Protein AF-A0A6Y1RS03-F1 (afdb_monomer)

Secondary structure (DSSP, 8-state):
--HHHHHHHHHHHHHHHHHHHHHHHHHHHHHHHHHHHHHHHTT--S----------SS---HHHHTTS-HHHHHHS-HHHHHHHHHHHHHHHHHHHHHHHHTT-

Radius of gyration: 21.4 Å; Cα contacts (8 Å, |Δi|>4): 17; chains: 1; bounding box: 45×30×58 Å

Sequence (104 aa):
MSSKDQQSQCKKIKLYNSEIMDLQFKIEKISQILKDFDEHSLQVDDKKKITIKTTPKVNKNIANVLNISYEECVNLPTKIILKKLSEEQKKSKNVAMEKLKFIT

Foldseek 3Di:
DDPVVVVVVVVVVVVVVVVVVVVVVVVVVVVVVVVVVVVVVVPDDDDDDDPDDDDDDPDCDLCVLLVHDPVVVVPDDPVVSVVSNVVSVVVVVVVVVVVVVVVD

Mean predicted aligned error: 17.62 Å

Organism: Salmonella diarizonae (NCBI:txid59204)

pLDDT: mean 77.91, std 17.06, range [41.25, 96.25]

Solvent-accessible surface area (backbone atoms only — not comparable to full-atom values): 6382 Å² total; per-residue (Å²): 134,56,74,70,56,55,54,53,51,51,53,50,52,54,50,52,53,52,52,51,51,54,51,51,52,52,52,52,54,52,51,48,55,52,51,54,50,54,62,58,59,77,69,65,72,90,85,74,94,76,85,80,89,73,83,82,76,91,61,91,43,68,24,66,77,68,73,48,52,64,70,58,51,74,70,49,56,68,74,58,53,54,52,54,52,53,53,52,50,52,51,52,51,50,55,52,51,55,57,46,64,77,77,107

Structure (mmCIF, N/CA/C/O backbone):
data_AF-A0A6Y1RS03-F1
#
_entry.id   AF-A0A6Y1RS03-F1
#
loop_
_atom_site.group_PDB
_atom_site.id
_atom_site.type_symbol
_atom_site.label_atom_id
_atom_site.label_alt_id
_atom_site.label_comp_id
_atom_site.label_asym_id
_atom_site.label_entity_id
_atom_site.label_seq_id
_atom_site.pdbx_PDB_ins_code
_atom_site.Cartn_x
_atom_site.Cartn_y
_atom_site.Cartn_z
_atom_site.occupancy
_atom_site.B_iso_or_equiv
_atom_site.auth_seq_id
_atom_site.auth_comp_id
_atom_site.auth_asym_id
_atom_site.auth_atom_id
_atom_site.pdbx_PDB_model_num
ATOM 1 N N . MET A 1 1 ? -23.181 -5.199 31.596 1.00 56.62 1 MET A N 1
ATOM 2 C CA . MET A 1 1 ? -23.556 -5.140 30.163 1.00 56.62 1 MET A CA 1
ATOM 3 C C . MET A 1 1 ? -24.758 -6.036 29.947 1.00 56.62 1 MET A C 1
ATOM 5 O O . MET A 1 1 ? -24.784 -7.115 30.525 1.00 56.62 1 MET A O 1
ATOM 9 N N . SER A 1 2 ? -25.757 -5.584 29.189 1.00 65.44 2 SER A N 1
ATOM 10 C CA . SER A 1 2 ? -26.978 -6.360 28.949 1.00 65.44 2 SER A CA 1
ATOM 11 C C . SER A 1 2 ? -26.709 -7.514 27.977 1.00 65.44 2 SER A C 1
ATOM 13 O O . SER A 1 2 ? -25.867 -7.396 27.085 1.00 65.44 2 SER A O 1
ATOM 15 N N . SER A 1 3 ? -27.449 -8.621 28.094 1.00 66.25 3 SER A N 1
ATOM 16 C CA . SER A 1 3 ? -27.359 -9.752 27.153 1.00 66.25 3 SER A CA 1
ATOM 17 C C . SER A 1 3 ? -27.663 -9.336 25.70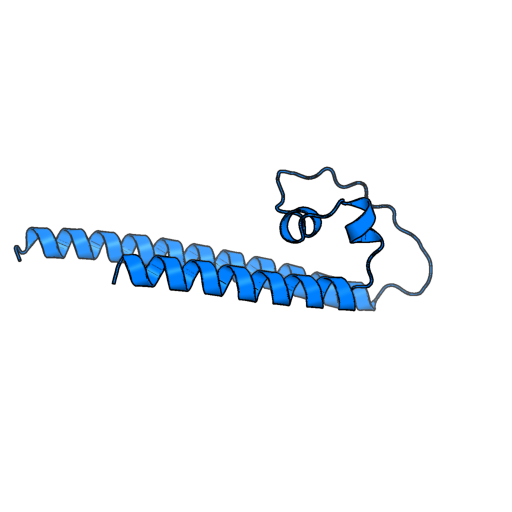4 1.00 66.25 3 SER A C 1
ATOM 19 O O . SER A 1 3 ? -27.100 -9.893 24.759 1.00 66.25 3 SER A O 1
ATOM 21 N N . LYS A 1 4 ? -28.485 -8.292 25.520 1.00 68.69 4 LYS A N 1
ATOM 22 C CA . LYS A 1 4 ? -28.773 -7.683 24.211 1.00 68.69 4 LYS A CA 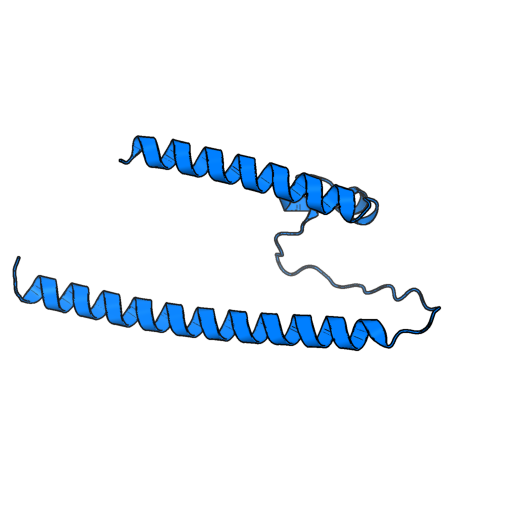1
ATOM 23 C C . LYS A 1 4 ? -27.537 -7.021 23.589 1.00 68.69 4 LYS A C 1
ATOM 25 O O . LYS A 1 4 ? -27.351 -7.101 22.373 1.00 68.69 4 LYS A O 1
ATOM 30 N N . ASP A 1 5 ? -26.658 -6.444 24.408 1.00 71.06 5 ASP A N 1
ATOM 31 C CA . ASP A 1 5 ? -25.420 -5.812 23.940 1.00 71.06 5 ASP A CA 1
ATOM 32 C C . ASP A 1 5 ? -24.405 -6.869 23.490 1.00 71.06 5 ASP A C 1
ATOM 34 O O . ASP A 1 5 ? -23.791 -6.732 22.433 1.00 71.06 5 ASP A O 1
ATOM 38 N N . GLN A 1 6 ? -24.283 -7.978 24.230 1.00 70.94 6 GLN A N 1
ATOM 39 C CA . GLN A 1 6 ? -23.417 -9.105 23.853 1.00 70.94 6 GLN A CA 1
ATOM 40 C C . GLN A 1 6 ? -23.848 -9.761 22.535 1.00 70.94 6 GLN A C 1
ATOM 42 O O . GLN A 1 6 ? -23.005 -10.074 21.693 1.00 70.94 6 GLN A O 1
ATOM 47 N N . GLN A 1 7 ? -25.154 -9.926 22.311 1.00 76.69 7 GLN A N 1
ATOM 48 C CA . GLN A 1 7 ? -25.668 -10.507 21.069 1.00 76.69 7 GLN A CA 1
ATOM 49 C C . GLN A 1 7 ? -25.398 -9.603 19.853 1.00 76.69 7 GLN A C 1
ATOM 51 O O . GLN A 1 7 ? -25.061 -10.098 18.774 1.00 76.69 7 GLN A O 1
ATOM 56 N N . SER A 1 8 ? -25.500 -8.281 20.028 1.00 78.50 8 SER A N 1
ATOM 57 C CA . SER A 1 8 ? -25.170 -7.290 18.994 1.00 78.50 8 SER A CA 1
ATOM 58 C C . SER A 1 8 ? -23.678 -7.309 18.638 1.00 78.50 8 SER A C 1
ATOM 60 O O . SER A 1 8 ? -23.317 -7.364 17.461 1.00 78.50 8 SER A O 1
ATOM 62 N N . GLN A 1 9 ? -22.800 -7.370 19.644 1.00 81.88 9 GLN A N 1
ATOM 63 C CA . GLN A 1 9 ? -21.353 -7.475 19.427 1.00 81.88 9 GLN A CA 1
ATOM 64 C C . GLN A 1 9 ? -20.965 -8.796 18.748 1.00 81.88 9 GLN A C 1
ATOM 66 O O . GLN A 1 9 ? -20.155 -8.804 17.825 1.00 81.88 9 GLN A O 1
ATOM 71 N N . CYS A 1 10 ? -21.608 -9.908 19.118 1.00 82.88 10 CYS A N 1
ATOM 72 C CA . CYS A 1 10 ? -21.382 -11.202 18.475 1.00 82.88 10 CYS A CA 1
ATOM 73 C C . CYS A 1 10 ? -21.750 -11.181 16.979 1.00 82.88 10 CYS A C 1
ATOM 75 O O . CYS A 1 10 ? -21.016 -11.726 16.153 1.00 82.88 10 CYS A O 1
ATOM 77 N N . LYS A 1 11 ? -22.844 -10.503 16.599 1.00 85.75 11 LYS A N 1
ATOM 78 C CA . LYS A 1 11 ? -23.210 -10.312 15.184 1.00 85.75 11 LYS A CA 1
ATOM 79 C C . LYS A 1 11 ? -22.165 -9.492 14.424 1.00 85.75 11 LYS A C 1
ATOM 81 O O . LYS A 1 11 ? -21.811 -9.874 13.313 1.00 85.75 11 LYS A O 1
ATOM 86 N N . LYS A 1 12 ? -21.635 -8.420 15.027 1.00 90.94 12 LYS A N 1
ATOM 87 C CA . LYS A 1 12 ? -20.559 -7.614 1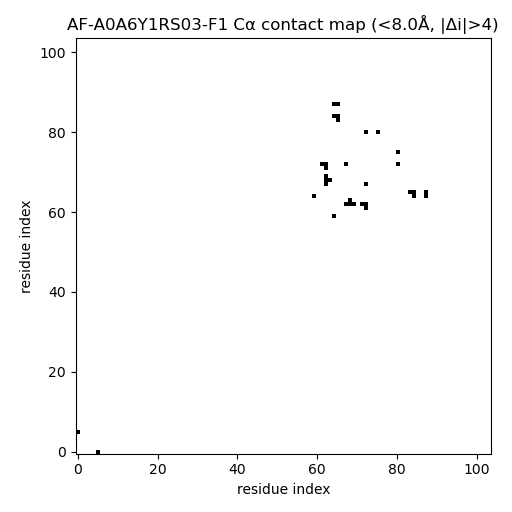4.422 1.00 90.94 12 LYS A CA 1
ATOM 88 C C . LYS A 1 12 ? -19.290 -8.432 14.192 1.00 90.94 12 LYS A C 1
ATOM 90 O O . LYS A 1 12 ? -18.738 -8.387 13.103 1.00 90.94 12 LYS A O 1
ATOM 95 N N . ILE A 1 13 ? -18.878 -9.234 15.174 1.00 92.12 13 ILE A N 1
ATOM 96 C CA . ILE A 1 13 ? -17.698 -10.105 15.055 1.00 92.12 13 ILE A CA 1
ATOM 97 C C . ILE A 1 13 ? -17.868 -11.115 13.914 1.00 92.12 13 ILE A C 1
ATOM 99 O O . ILE A 1 13 ? -16.950 -11.304 13.122 1.00 92.12 13 ILE A O 1
ATOM 103 N N . LYS A 1 14 ? -19.048 -11.736 13.781 1.00 90.94 14 LYS A N 1
ATOM 104 C CA . LYS A 1 14 ? -19.328 -12.656 12.666 1.00 90.94 14 LYS A CA 1
ATOM 105 C C . LYS A 1 14 ? -19.233 -11.965 11.305 1.00 90.94 14 LYS A C 1
ATOM 107 O O . LYS A 1 14 ? -18.705 -12.556 10.368 1.00 90.94 14 LYS A O 1
ATOM 112 N N . LEU A 1 15 ? -19.720 -10.728 11.213 1.00 93.44 15 LEU A N 1
ATOM 113 C CA . LEU A 1 15 ? -19.677 -9.942 9.983 1.00 93.44 15 LEU A CA 1
ATOM 114 C C . LEU A 1 15 ? -18.232 -9.580 9.607 1.00 93.44 15 LEU A C 1
ATOM 116 O O . LEU A 1 15 ? -17.810 -9.867 8.491 1.00 93.44 15 LEU A O 1
ATOM 120 N N . TYR A 1 16 ? -17.437 -9.093 10.565 1.00 94.75 16 TYR A N 1
ATOM 121 C CA . TYR A 1 16 ? -16.016 -8.811 10.342 1.00 94.75 16 TYR A CA 1
ATOM 122 C C . TYR A 1 16 ? -15.211 -10.063 9.988 1.00 94.75 16 TYR A C 1
ATOM 124 O O . TYR A 1 16 ? -14.370 -10.010 9.098 1.00 94.75 16 TYR A O 1
ATOM 132 N N . ASN A 1 17 ? -15.490 -11.210 10.611 1.00 92.62 17 ASN A N 1
ATOM 133 C CA . ASN A 1 17 ? -14.828 -12.465 10.245 1.00 92.62 17 ASN A CA 1
ATOM 134 C C . ASN A 1 17 ? -15.130 -12.876 8.798 1.00 92.62 17 ASN A C 1
ATOM 136 O O . ASN A 1 17 ? -14.242 -13.371 8.107 1.00 92.62 17 ASN A O 1
ATOM 140 N N . SER A 1 18 ? -16.360 -12.653 8.327 1.00 94.19 18 SER A N 1
ATOM 141 C CA . SER A 1 18 ? -16.721 -12.907 6.931 1.00 94.19 18 SER A CA 1
ATOM 142 C C . SER A 1 18 ? -15.962 -11.988 5.971 1.00 94.19 18 SER A C 1
ATOM 144 O O . SER A 1 18 ? -15.467 -12.455 4.950 1.00 94.19 18 SER A O 1
ATOM 146 N N . GLU A 1 19 ? -15.843 -10.699 6.298 1.00 95.56 19 GLU A N 1
ATOM 147 C CA . GLU A 1 19 ? -15.085 -9.736 5.487 1.00 95.56 19 GLU A CA 1
ATOM 148 C C . GLU A 1 19 ? -13.586 -10.059 5.467 1.00 95.56 19 GLU A C 1
ATOM 150 O O . GLU A 1 19 ? -12.953 -9.992 4.416 1.00 95.56 19 GLU A O 1
ATOM 155 N N . ILE A 1 20 ? -13.019 -10.474 6.604 1.00 95.75 20 ILE A N 1
ATOM 156 C CA . ILE A 1 20 ? -11.619 -10.907 6.694 1.00 95.75 20 ILE A CA 1
ATOM 157 C C . ILE A 1 20 ? -11.371 -12.125 5.798 1.00 95.75 20 ILE A C 1
ATOM 159 O O . ILE A 1 20 ? -10.381 -12.130 5.068 1.00 95.75 20 ILE A O 1
ATOM 163 N N . MET A 1 21 ? -12.264 -13.122 5.802 1.00 94.44 21 MET A N 1
ATOM 164 C CA . MET A 1 21 ? -12.128 -14.298 4.931 1.00 94.44 21 MET A CA 1
ATOM 165 C C . MET A 1 21 ? -12.187 -13.931 3.441 1.00 94.44 21 MET A C 1
ATOM 167 O O . MET A 1 21 ? -11.366 -14.412 2.661 1.00 94.44 21 MET A O 1
ATOM 171 N N . ASP A 1 22 ? -13.097 -13.041 3.037 1.00 95.81 22 ASP A N 1
ATOM 172 C CA . ASP A 1 22 ? -13.176 -12.565 1.646 1.00 95.81 22 ASP A CA 1
ATOM 173 C C . ASP A 1 22 ? -11.908 -11.795 1.229 1.00 95.81 22 ASP A C 1
ATOM 175 O O . ASP A 1 22 ? -11.366 -11.991 0.137 1.00 95.81 22 ASP A O 1
ATOM 179 N N . LEU A 1 23 ? -11.373 -10.957 2.122 1.00 96.12 23 LEU A N 1
ATOM 180 C CA . LEU A 1 23 ? -10.113 -10.250 1.888 1.00 96.12 23 LEU A CA 1
ATOM 181 C C . LEU A 1 23 ? -8.922 -11.210 1.777 1.00 96.12 23 LEU A C 1
ATOM 183 O O . LEU A 1 23 ? -8.082 -11.026 0.896 1.00 96.12 23 LEU A O 1
ATOM 187 N N . GLN A 1 24 ? -8.856 -12.243 2.620 1.00 92.44 24 GLN A N 1
ATOM 188 C CA . GLN A 1 24 ? -7.816 -13.274 2.547 1.00 92.44 24 GLN A CA 1
ATOM 189 C C . GLN A 1 24 ? -7.856 -14.019 1.208 1.00 92.44 24 GLN A C 1
ATOM 191 O O . GLN A 1 24 ? -6.820 -14.150 0.556 1.00 92.44 24 GLN A O 1
ATOM 196 N N . PHE A 1 25 ? -9.046 -14.408 0.743 1.00 94.94 25 PHE A N 1
ATOM 197 C CA . PHE A 1 25 ? -9.215 -15.050 -0.563 1.00 94.94 25 PHE A CA 1
ATOM 198 C C . PHE A 1 25 ? -8.755 -14.149 -1.721 1.00 94.94 25 PHE A C 1
ATOM 200 O O . PHE A 1 25 ? -8.060 -14.591 -2.638 1.00 94.94 25 PHE A O 1
ATOM 207 N N . LYS A 1 26 ? -9.090 -12.853 -1.676 1.00 94.94 26 LYS A N 1
ATOM 208 C CA . LYS A 1 26 ? -8.632 -11.877 -2.680 1.00 94.94 26 LYS A CA 1
ATOM 209 C C . LYS A 1 26 ? -7.109 -11.730 -2.688 1.00 94.94 26 LYS A C 1
ATOM 211 O O . LYS A 1 26 ? -6.517 -11.674 -3.764 1.00 94.94 26 LYS A O 1
ATOM 216 N N . ILE A 1 27 ? -6.473 -11.697 -1.515 1.00 96.25 27 ILE A N 1
ATOM 217 C CA . ILE A 1 27 ? -5.007 -11.645 -1.390 1.00 96.25 27 ILE A CA 1
ATOM 218 C C . ILE A 1 27 ? -4.365 -12.900 -1.985 1.00 96.25 27 ILE A C 1
ATOM 220 O O . ILE A 1 27 ? -3.370 -12.792 -2.703 1.00 96.25 27 ILE A O 1
ATOM 224 N N . GLU A 1 28 ? -4.935 -14.076 -1.734 1.00 94.00 28 GLU A N 1
ATOM 225 C CA . GLU A 1 28 ? -4.442 -15.340 -2.282 1.00 94.00 28 GLU A CA 1
ATOM 226 C C . GLU A 1 28 ? -4.525 -15.360 -3.814 1.00 94.00 28 GLU A C 1
ATOM 228 O O . GLU A 1 28 ? -3.546 -15.690 -4.482 1.00 94.00 28 GLU A O 1
ATOM 233 N N . LYS A 1 29 ? -5.640 -14.890 -4.390 1.00 94.19 29 LYS A N 1
ATOM 234 C CA . LYS A 1 29 ? -5.783 -14.746 -5.848 1.00 94.19 29 LYS A CA 1
ATOM 235 C C . LYS A 1 29 ? -4.772 -13.778 -6.451 1.00 94.19 29 LYS A C 1
ATOM 237 O O . LYS A 1 29 ? -4.177 -14.097 -7.476 1.00 94.19 29 LYS A O 1
ATOM 242 N N . ILE A 1 30 ? -4.547 -12.626 -5.821 1.00 90.56 30 ILE A N 1
ATOM 243 C CA . ILE A 1 30 ? -3.523 -11.670 -6.271 1.00 90.56 30 ILE A CA 1
ATOM 244 C C . ILE A 1 30 ? -2.130 -12.303 -6.189 1.00 90.56 30 ILE A C 1
ATOM 246 O O . ILE A 1 30 ? -1.340 -12.168 -7.119 1.00 90.56 30 ILE A O 1
ATOM 250 N N . SER A 1 31 ? -1.840 -13.026 -5.108 1.00 89.50 31 SER A N 1
ATOM 251 C CA . SER A 1 31 ? -0.554 -13.704 -4.917 1.00 89.50 31 SER A CA 1
ATOM 252 C C . SER A 1 31 ? -0.308 -14.769 -5.985 1.00 89.50 31 SER A C 1
ATOM 254 O O . SER A 1 31 ? 0.810 -14.876 -6.480 1.00 89.50 31 SER A O 1
ATOM 256 N N . GLN A 1 32 ? -1.345 -15.516 -6.374 1.00 84.00 32 GLN A N 1
ATOM 257 C CA . GLN A 1 32 ? -1.260 -16.479 -7.472 1.00 84.00 32 GLN A CA 1
ATOM 258 C C . GLN A 1 32 ? -0.952 -15.785 -8.802 1.00 84.00 32 GLN A C 1
ATOM 260 O O . GLN A 1 32 ? 0.003 -16.161 -9.466 1.00 84.00 32 GLN A O 1
ATOM 265 N N . ILE A 1 33 ? -1.684 -14.718 -9.140 1.00 88.38 33 ILE A N 1
ATOM 266 C CA . ILE A 1 33 ? -1.454 -13.949 -10.375 1.00 88.38 33 ILE A CA 1
ATOM 267 C C . ILE A 1 33 ? -0.012 -13.422 -10.442 1.00 88.38 33 ILE A C 1
ATOM 269 O O . ILE A 1 33 ? 0.602 -13.436 -11.504 1.00 88.38 33 ILE A O 1
ATOM 273 N N . LEU A 1 34 ? 0.537 -12.955 -9.317 1.00 78.44 34 LEU A N 1
ATOM 274 C CA . LEU A 1 34 ? 1.914 -12.460 -9.259 1.00 78.44 34 LEU A CA 1
ATOM 275 C C . LEU A 1 34 ? 2.949 -13.576 -9.445 1.00 78.44 34 LEU A C 1
ATOM 277 O O . LEU A 1 34 ? 3.943 -13.346 -10.124 1.00 78.44 34 LEU A O 1
ATOM 281 N N . LYS A 1 35 ? 2.713 -14.769 -8.882 1.00 80.81 35 LYS A N 1
ATOM 282 C CA . LYS A 1 35 ? 3.575 -15.941 -9.106 1.00 80.81 35 LYS A CA 1
ATOM 283 C C . LYS A 1 35 ? 3.541 -16.392 -10.561 1.00 80.81 35 LYS A C 1
ATOM 285 O O . LYS A 1 35 ? 4.601 -16.586 -11.144 1.00 80.81 35 LYS A O 1
ATOM 290 N N . ASP A 1 36 ? 2.349 -16.472 -11.151 1.00 76.12 36 ASP A N 1
ATOM 291 C CA . ASP A 1 36 ? 2.182 -16.828 -12.562 1.00 76.12 36 ASP A CA 1
ATOM 292 C C . ASP A 1 36 ? 2.930 -15.816 -13.452 1.00 76.12 36 ASP A C 1
ATOM 294 O O . ASP A 1 36 ? 3.605 -16.184 -14.409 1.00 76.12 36 ASP A O 1
ATOM 298 N N . PHE A 1 37 ? 2.879 -14.523 -13.115 1.00 72.94 37 PHE A N 1
ATOM 299 C CA . PHE A 1 37 ? 3.597 -13.481 -13.854 1.00 72.94 37 PHE A CA 1
ATOM 300 C C . PHE A 1 37 ? 5.130 -13.585 -13.737 1.00 72.94 37 PHE A C 1
ATOM 302 O O . PHE A 1 37 ? 5.842 -13.288 -14.700 1.00 72.94 37 PHE A O 1
ATOM 309 N N . ASP A 1 38 ? 5.639 -14.001 -12.577 1.00 67.69 38 ASP A N 1
ATOM 310 C CA . ASP A 1 38 ? 7.073 -14.197 -12.326 1.00 67.69 38 ASP A CA 1
ATOM 311 C C . ASP A 1 38 ? 7.598 -15.455 -13.049 1.00 67.69 38 ASP A C 1
ATOM 313 O O . ASP A 1 38 ? 8.625 -15.403 -13.726 1.00 67.69 38 ASP A O 1
ATOM 317 N N . GLU A 1 39 ? 6.832 -16.556 -13.037 1.00 61.16 39 GLU A N 1
ATOM 318 C CA . GLU A 1 39 ? 7.136 -17.768 -13.817 1.00 61.16 39 GLU A CA 1
ATOM 319 C C . GLU A 1 39 ? 7.080 -17.516 -15.333 1.00 61.16 39 GLU A C 1
ATOM 321 O O . GLU A 1 39 ? 7.946 -17.989 -16.072 1.00 61.16 39 GLU A O 1
ATOM 326 N N . HIS A 1 40 ? 6.125 -16.715 -15.815 1.00 57.56 40 HIS A N 1
ATOM 327 C CA . HIS A 1 40 ? 6.046 -16.334 -17.229 1.00 57.56 40 HIS A CA 1
ATOM 328 C C . HIS A 1 40 ? 7.104 -15.297 -17.654 1.00 57.56 40 HIS A C 1
ATOM 330 O O . HIS A 1 40 ? 7.427 -15.219 -18.841 1.00 57.56 40 HIS A O 1
ATOM 336 N N . SER A 1 41 ? 7.692 -14.535 -16.723 1.00 54.75 41 SER A N 1
ATOM 337 C CA . SER A 1 41 ? 8.803 -13.613 -17.024 1.00 54.75 41 SER A CA 1
ATOM 338 C C . SER A 1 41 ? 10.136 -14.334 -17.256 1.00 54.75 41 SER A C 1
ATOM 340 O O . SER A 1 41 ? 10.999 -13.802 -17.951 1.00 54.75 41 SER A O 1
ATOM 342 N N . LEU A 1 42 ? 10.294 -15.564 -16.753 1.00 51.16 42 LEU A N 1
ATOM 343 C CA . LEU A 1 42 ? 11.479 -16.402 -16.982 1.00 51.16 42 LEU A CA 1
ATOM 344 C C . LEU A 1 42 ? 11.498 -17.098 -18.360 1.00 51.16 42 LEU A C 1
ATOM 346 O O . LEU A 1 42 ? 12.471 -17.779 -18.677 1.00 51.16 42 LEU A O 1
ATOM 350 N N . GLN A 1 43 ? 10.464 -16.917 -19.194 1.00 49.91 43 GLN A N 1
ATOM 351 C CA . GLN A 1 43 ? 10.377 -17.487 -20.550 1.00 49.91 43 GLN A CA 1
ATOM 352 C C . GLN A 1 43 ? 10.502 -16.469 -21.693 1.00 49.91 43 GLN A C 1
ATOM 354 O O . GLN A 1 43 ? 10.270 -16.822 -22.850 1.00 49.91 43 GLN A O 1
ATOM 359 N N . VAL A 1 44 ? 10.880 -15.218 -21.425 1.00 44.91 44 VAL A N 1
ATOM 360 C CA . VAL A 1 44 ? 11.070 -14.239 -22.504 1.00 44.91 44 VAL A CA 1
ATOM 361 C C . VAL A 1 44 ? 12.555 -14.069 -22.787 1.00 44.91 44 VAL A C 1
ATOM 363 O O . VAL A 1 44 ? 13.226 -13.203 -22.231 1.00 44.91 44 VAL A O 1
ATOM 366 N N . ASP A 1 45 ? 13.032 -14.938 -23.677 1.00 41.25 45 ASP A N 1
ATOM 367 C CA . ASP A 1 45 ? 14.239 -14.751 -24.477 1.00 41.25 45 ASP A CA 1
ATOM 368 C C . ASP A 1 45 ? 14.327 -13.312 -25.014 1.00 41.25 45 ASP A C 1
ATOM 370 O O . ASP A 1 45 ? 13.325 -12.672 -25.363 1.00 41.25 45 ASP A O 1
ATOM 374 N N . ASP A 1 46 ? 15.556 -12.812 -25.079 1.00 47.75 46 ASP A N 1
ATOM 375 C CA . ASP A 1 46 ? 15.900 -11.467 -25.513 1.00 47.75 46 ASP A CA 1
ATOM 376 C C . ASP A 1 46 ? 15.192 -11.055 -26.820 1.00 47.75 46 ASP A C 1
ATOM 378 O O . ASP A 1 46 ? 15.218 -11.761 -27.828 1.00 47.75 46 ASP A O 1
ATOM 382 N N . LYS A 1 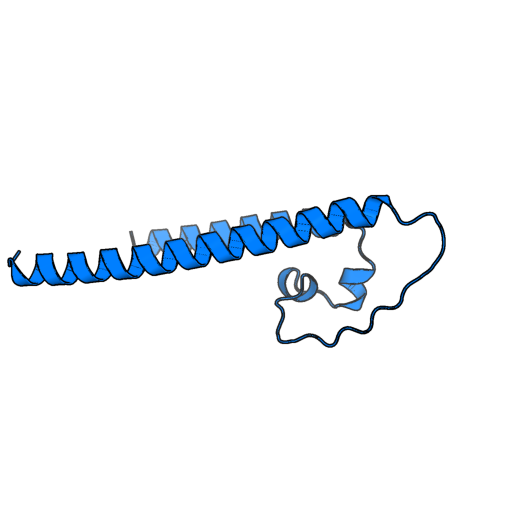47 ? 14.698 -9.807 -26.829 1.00 52.88 47 LYS A N 1
ATOM 383 C CA . LYS A 1 47 ? 14.161 -9.026 -27.970 1.00 52.88 47 LYS A CA 1
ATOM 384 C C . LYS A 1 47 ? 12.655 -9.151 -28.239 1.00 52.88 47 LYS A C 1
ATOM 386 O O . LYS A 1 47 ? 12.225 -9.735 -29.230 1.00 52.88 47 LYS A O 1
ATOM 391 N N . LYS A 1 48 ? 11.876 -8.326 -27.533 1.00 48.12 48 LYS A N 1
ATOM 392 C CA . LYS A 1 48 ? 11.001 -7.317 -28.174 1.00 48.12 48 LYS A CA 1
ATOM 393 C C . LYS A 1 48 ? 10.458 -6.336 -27.135 1.00 48.12 48 LYS A C 1
ATOM 395 O O . LYS A 1 48 ? 9.820 -6.722 -26.166 1.00 48.12 48 LYS A O 1
ATOM 400 N N . LYS A 1 49 ? 10.686 -5.041 -27.371 1.00 48.19 49 LYS A N 1
ATOM 401 C CA . LYS A 1 49 ? 10.018 -3.936 -26.666 1.00 48.19 49 LYS A CA 1
ATOM 402 C C . LYS A 1 49 ? 8.508 -4.062 -26.907 1.00 48.19 49 LYS A C 1
ATOM 404 O O . LYS A 1 49 ? 8.042 -3.747 -27.999 1.00 48.19 49 LYS A O 1
ATOM 409 N N . ILE A 1 50 ? 7.748 -4.520 -25.915 1.00 46.19 50 ILE A N 1
ATOM 410 C CA . ILE A 1 50 ? 6.283 -4.483 -25.962 1.00 46.19 50 ILE A CA 1
ATOM 411 C C . ILE A 1 50 ? 5.838 -3.172 -25.311 1.00 46.19 50 ILE A C 1
ATOM 413 O O . ILE A 1 50 ? 5.962 -2.980 -24.104 1.00 46.19 50 ILE A O 1
ATOM 417 N N . THR A 1 51 ? 5.335 -2.239 -26.119 1.00 46.28 51 THR A N 1
ATOM 418 C CA . THR A 1 51 ? 4.670 -1.028 -25.626 1.00 46.28 51 THR A CA 1
ATOM 419 C C . THR A 1 51 ? 3.238 -1.386 -25.237 1.00 46.28 51 THR A C 1
ATOM 421 O O . THR A 1 51 ? 2.348 -1.435 -26.084 1.00 46.28 51 THR A O 1
ATOM 424 N N . ILE A 1 52 ? 3.008 -1.654 -23.952 1.00 50.06 52 ILE A N 1
ATOM 425 C CA . ILE A 1 52 ? 1.672 -1.922 -23.414 1.00 50.06 52 ILE A CA 1
ATOM 426 C C . ILE A 1 52 ? 0.984 -0.579 -23.130 1.00 50.06 52 ILE A C 1
ATOM 428 O O . ILE A 1 52 ? 1.338 0.131 -22.192 1.00 50.06 52 ILE A O 1
ATOM 432 N N . LYS A 1 53 ? -0.009 -0.212 -23.951 1.00 49.84 53 LYS A N 1
ATOM 433 C CA . LYS A 1 53 ? -0.933 0.896 -23.661 1.00 49.84 53 LYS A CA 1
ATOM 434 C C . LYS A 1 53 ? -2.039 0.395 -22.730 1.00 49.84 53 LYS A C 1
ATOM 436 O O . LYS A 1 53 ? -3.053 -0.112 -23.196 1.00 49.84 53 LYS A O 1
ATOM 441 N N . THR A 1 54 ? -1.872 0.562 -21.422 1.00 48.53 54 THR A N 1
ATOM 442 C CA . THR A 1 54 ? -2.958 0.380 -20.444 1.00 48.53 54 THR A CA 1
ATOM 443 C C . THR A 1 54 ? -3.389 1.729 -19.884 1.00 48.53 54 THR A C 1
ATOM 445 O O . THR A 1 54 ? -2.637 2.385 -19.168 1.00 48.53 54 THR A O 1
ATOM 44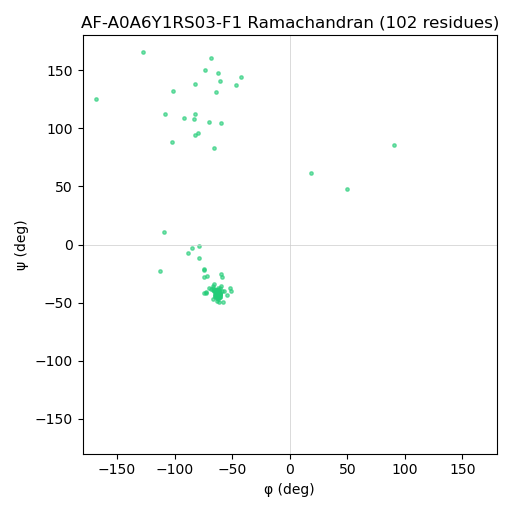8 N N . THR A 1 55 ? -4.614 2.147 -20.206 1.00 45.00 55 THR A N 1
ATOM 449 C CA . THR A 1 55 ? -5.293 3.295 -19.586 1.00 45.00 55 THR A CA 1
ATOM 450 C C . THR A 1 55 ? -5.553 3.029 -18.097 1.00 45.00 55 THR A C 1
ATOM 452 O O . THR A 1 55 ? -6.093 1.967 -17.768 1.00 45.00 55 THR A O 1
ATOM 455 N N . PRO A 1 56 ? -5.225 3.959 -17.180 1.00 45.75 56 PRO A N 1
ATOM 456 C CA . PRO A 1 56 ? -5.317 3.698 -15.750 1.00 45.75 56 PRO A CA 1
ATOM 457 C C . PRO A 1 56 ? -6.752 3.894 -15.234 1.00 45.75 56 PRO A C 1
ATOM 459 O O . PRO A 1 56 ? -7.253 5.012 -15.139 1.00 45.75 56 PRO A O 1
ATOM 462 N N . LYS A 1 57 ? -7.406 2.799 -14.825 1.00 45.31 57 LYS A N 1
ATOM 463 C CA . LYS A 1 57 ? -8.516 2.851 -13.860 1.00 45.31 57 LYS A CA 1
ATOM 464 C C . LYS A 1 57 ? -7.926 3.206 -12.498 1.00 45.31 57 LYS A C 1
ATOM 466 O O . LYS A 1 57 ? -7.263 2.357 -11.917 1.00 45.31 57 LYS A O 1
ATOM 471 N N . VAL A 1 58 ? -8.130 4.454 -12.063 1.00 47.38 58 VAL A N 1
ATOM 472 C CA . VAL A 1 58 ? -7.928 5.019 -10.707 1.00 47.38 58 VAL A CA 1
ATOM 473 C C . VAL A 1 58 ? -7.012 4.171 -9.813 1.00 47.38 58 VAL A C 1
ATOM 475 O O . VAL A 1 58 ? -7.424 3.633 -8.789 1.00 47.38 58 VAL A O 1
ATOM 478 N N . ASN A 1 59 ? -5.760 4.010 -10.234 1.00 45.47 59 ASN A N 1
ATOM 479 C CA . ASN A 1 59 ? -4.772 3.234 -9.504 1.00 45.47 59 ASN A CA 1
ATOM 480 C C . ASN A 1 59 ? -3.888 4.228 -8.763 1.00 45.47 59 ASN A C 1
ATOM 482 O O . ASN A 1 59 ? -3.432 5.220 -9.337 1.00 45.47 59 ASN A O 1
ATOM 486 N N . LYS A 1 60 ? -3.657 3.989 -7.472 1.00 54.91 60 LYS A N 1
ATOM 487 C CA . LYS A 1 60 ? -2.616 4.692 -6.718 1.00 54.91 60 LYS A CA 1
ATOM 488 C C . LYS A 1 60 ? -1.269 4.279 -7.317 1.00 54.91 60 LYS A C 1
ATOM 490 O O . LYS A 1 60 ? -0.648 3.327 -6.860 1.00 54.91 60 LYS A O 1
ATOM 495 N N . ASN A 1 61 ? -0.875 4.943 -8.399 1.00 73.06 61 ASN A N 1
ATOM 496 C CA . ASN A 1 61 ? 0.365 4.667 -9.109 1.00 73.06 61 ASN A CA 1
ATOM 497 C C . ASN A 1 61 ? 1.553 4.937 -8.180 1.00 73.06 61 ASN A C 1
ATOM 499 O O . ASN A 1 61 ? 1.499 5.852 -7.359 1.00 73.06 61 ASN A O 1
ATOM 503 N N . ILE A 1 62 ? 2.641 4.176 -8.334 1.00 83.06 62 ILE A N 1
ATOM 504 C CA . ILE A 1 62 ? 3.889 4.368 -7.572 1.00 83.06 62 ILE A CA 1
ATOM 505 C C . ILE A 1 62 ? 4.363 5.828 -7.665 1.00 83.06 62 ILE A C 1
ATOM 507 O O . ILE A 1 62 ? 4.770 6.399 -6.660 1.00 83.06 62 ILE A O 1
ATOM 511 N N . ALA A 1 63 ? 4.201 6.461 -8.830 1.00 84.06 63 ALA A N 1
ATOM 512 C CA . ALA A 1 63 ? 4.458 7.886 -9.038 1.00 84.06 63 ALA A CA 1
ATOM 513 C C . ALA A 1 63 ? 3.684 8.791 -8.055 1.00 84.06 63 ALA A C 1
ATOM 515 O O . ALA A 1 63 ? 4.268 9.683 -7.449 1.00 84.06 63 ALA A O 1
ATOM 516 N N . ASN A 1 64 ? 2.402 8.500 -7.805 1.00 85.81 64 ASN A N 1
ATOM 517 C CA . ASN A 1 64 ? 1.572 9.252 -6.858 1.00 85.81 64 ASN A CA 1
ATOM 518 C C . ASN A 1 64 ? 2.009 9.016 -5.407 1.00 85.81 64 ASN A C 1
ATOM 520 O O . ASN A 1 64 ? 1.974 9.939 -4.601 1.00 85.81 64 ASN A O 1
ATOM 524 N N . VAL A 1 65 ? 2.420 7.788 -5.066 1.00 86.62 65 VAL A N 1
ATOM 525 C CA . VAL A 1 65 ? 2.941 7.461 -3.724 1.00 86.62 65 VAL A CA 1
ATOM 526 C C . VAL A 1 65 ? 4.261 8.183 -3.465 1.00 86.62 65 VAL A C 1
ATOM 528 O O . VAL A 1 65 ? 4.494 8.668 -2.364 1.00 86.62 65 VAL A O 1
ATOM 531 N N . LEU A 1 66 ? 5.111 8.269 -4.487 1.00 87.25 66 LEU A N 1
ATOM 532 C CA . LEU A 1 66 ? 6.405 8.939 -4.424 1.00 87.25 66 LEU A CA 1
ATOM 533 C C . LEU A 1 66 ? 6.327 10.453 -4.670 1.00 87.25 66 LEU A C 1
ATOM 535 O O . LEU A 1 66 ? 7.352 11.121 -4.564 1.00 87.25 66 LEU A O 1
ATOM 539 N N . ASN A 1 67 ? 5.138 10.982 -4.977 1.00 87.75 67 ASN A N 1
ATOM 540 C CA . ASN A 1 67 ? 4.895 12.377 -5.343 1.00 87.75 67 ASN A CA 1
ATOM 541 C C . ASN A 1 67 ? 5.847 12.888 -6.447 1.00 87.75 67 ASN A C 1
ATOM 543 O O . ASN A 1 67 ? 6.458 13.947 -6.318 1.00 87.75 67 ASN A O 1
ATOM 547 N N . ILE A 1 68 ? 5.991 12.097 -7.512 1.00 85.50 68 ILE A N 1
ATOM 548 C CA . ILE A 1 68 ? 6.792 12.392 -8.714 1.00 85.50 68 ILE A CA 1
ATOM 549 C C . ILE A 1 68 ? 5.937 12.217 -9.973 1.00 85.50 68 ILE A C 1
ATOM 551 O O . ILE A 1 68 ? 4.865 11.606 -9.913 1.00 85.50 68 ILE A O 1
ATOM 555 N N . SER A 1 69 ? 6.404 12.711 -11.123 1.00 85.25 69 SER A N 1
ATOM 556 C CA . SER A 1 69 ? 5.695 12.473 -12.385 1.00 85.25 69 SER A CA 1
ATOM 557 C C . SER A 1 69 ? 5.768 11.000 -12.807 1.00 85.25 69 SER A C 1
ATOM 559 O O . SER A 1 69 ? 6.626 10.226 -12.365 1.00 85.25 69 SER A O 1
ATOM 561 N N . TYR A 1 70 ? 4.852 10.586 -13.685 1.00 82.00 70 TYR A N 1
ATOM 562 C CA . TYR A 1 70 ? 4.908 9.244 -14.259 1.00 82.00 70 TYR A CA 1
ATOM 563 C C . TYR A 1 70 ? 6.175 9.056 -15.105 1.00 82.00 70 TYR A C 1
ATOM 565 O O . TYR A 1 70 ? 6.822 8.015 -14.991 1.00 82.00 70 TYR A O 1
ATOM 573 N N . GLU A 1 71 ? 6.576 10.065 -15.889 1.00 83.06 71 GLU A N 1
ATOM 574 C CA . GLU A 1 71 ? 7.816 10.014 -16.669 1.00 83.06 71 GLU A CA 1
ATOM 575 C C . GLU A 1 71 ? 9.043 9.859 -15.767 1.00 83.06 71 GLU A C 1
ATOM 577 O O . GLU A 1 71 ? 9.915 9.038 -16.044 1.00 83.06 71 GLU A O 1
ATOM 582 N N . GLU A 1 72 ? 9.108 10.598 -14.659 1.00 81.12 72 GLU A N 1
ATOM 583 C CA . GLU A 1 72 ? 10.188 10.459 -13.680 1.00 81.12 72 GLU A CA 1
ATOM 584 C C . GLU A 1 72 ? 10.202 9.058 -13.065 1.00 81.12 72 GLU A C 1
ATOM 586 O O . GLU A 1 72 ? 11.257 8.440 -12.942 1.00 81.12 72 GLU A O 1
ATOM 591 N N . CYS A 1 73 ? 9.030 8.521 -12.724 1.00 84.12 73 CYS A N 1
ATOM 592 C CA . CYS A 1 73 ? 8.903 7.198 -12.127 1.00 84.12 73 CYS A CA 1
ATOM 593 C C . CYS A 1 73 ? 9.385 6.074 -13.055 1.00 84.12 73 CYS A C 1
ATOM 595 O O . CYS A 1 73 ? 10.034 5.146 -12.580 1.00 84.12 73 CYS A O 1
ATOM 597 N N . VAL A 1 74 ? 9.083 6.140 -14.356 1.00 83.75 74 VAL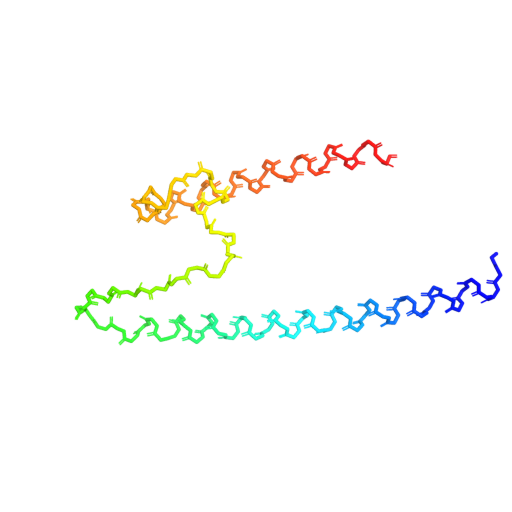 A N 1
ATOM 598 C CA . VAL A 1 74 ? 9.496 5.119 -15.341 1.00 83.75 74 VAL A CA 1
ATOM 599 C C . VAL A 1 74 ? 11.000 5.183 -15.633 1.00 83.75 74 VAL A C 1
ATOM 601 O O . VAL A 1 74 ? 11.607 4.166 -15.958 1.00 83.75 74 VAL A O 1
ATOM 604 N N . ASN A 1 75 ? 11.612 6.358 -15.479 1.00 84.06 75 ASN A N 1
ATOM 605 C CA . ASN A 1 75 ? 13.039 6.568 -15.727 1.00 84.06 75 ASN A CA 1
ATOM 606 C C . ASN A 1 75 ? 13.931 6.289 -14.503 1.00 84.06 75 ASN A C 1
ATOM 608 O O . ASN A 1 75 ? 15.158 6.302 -14.620 1.00 84.06 75 ASN A O 1
ATOM 612 N N . LEU A 1 76 ? 13.353 6.040 -13.324 1.00 84.94 76 LEU A N 1
ATOM 613 C CA . LEU A 1 76 ? 14.121 5.736 -12.119 1.00 84.94 76 LEU A CA 1
ATOM 614 C C . LEU A 1 76 ? 14.541 4.257 -12.068 1.00 84.94 76 LEU A C 1
ATOM 616 O O . LEU A 1 76 ? 13.718 3.370 -12.293 1.00 84.94 76 LEU A O 1
ATOM 620 N N . PRO A 1 77 ? 15.789 3.950 -11.664 1.00 90.6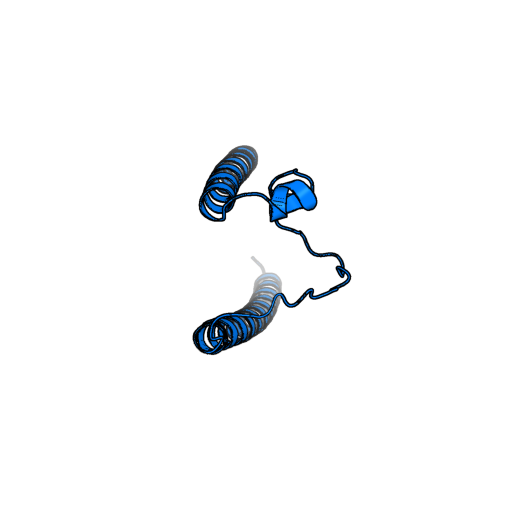2 77 PRO A N 1
ATOM 621 C CA . PRO A 1 77 ? 16.187 2.574 -11.395 1.00 90.62 77 PRO A CA 1
ATOM 622 C C . PRO A 1 77 ? 15.339 1.958 -10.277 1.00 90.62 77 PRO A C 1
ATOM 624 O O . PRO A 1 77 ? 15.110 2.594 -9.244 1.00 90.62 77 PRO A O 1
ATOM 627 N N . THR A 1 78 ? 14.974 0.681 -10.414 1.00 86.19 78 THR A N 1
ATOM 628 C CA . THR A 1 78 ? 14.146 -0.050 -9.435 1.00 86.19 78 THR A CA 1
ATOM 629 C C . THR A 1 78 ? 14.681 0.063 -8.005 1.00 86.19 78 THR A C 1
ATOM 631 O O . THR A 1 78 ? 13.922 0.298 -7.069 1.00 86.19 78 THR A O 1
ATOM 634 N N . LYS A 1 79 ? 16.007 -0.004 -7.820 1.00 88.62 79 LYS A N 1
ATOM 635 C CA . LYS A 1 79 ? 16.656 0.156 -6.505 1.00 88.62 79 LYS A CA 1
ATOM 636 C C . LYS A 1 79 ? 16.365 1.517 -5.856 1.00 88.62 79 LYS A C 1
ATOM 638 O O . LYS A 1 79 ? 16.215 1.598 -4.639 1.00 88.62 79 LYS A O 1
ATOM 643 N N . ILE A 1 80 ? 16.273 2.580 -6.656 1.00 88.56 80 ILE A N 1
ATOM 644 C CA . ILE A 1 80 ? 15.957 3.932 -6.179 1.00 88.56 80 ILE A CA 1
ATOM 645 C C . ILE A 1 80 ? 14.472 4.045 -5.834 1.00 88.56 80 ILE A C 1
ATOM 647 O O . ILE A 1 80 ? 14.138 4.602 -4.790 1.00 88.56 80 ILE A O 1
ATOM 651 N N . ILE A 1 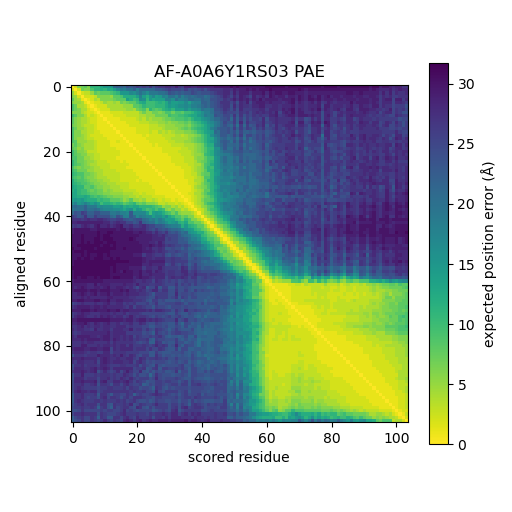81 ? 13.594 3.468 -6.659 1.00 88.00 81 ILE A N 1
ATOM 652 C CA . ILE A 1 81 ? 12.147 3.412 -6.398 1.00 88.00 81 ILE A CA 1
ATOM 653 C C . ILE A 1 81 ? 11.876 2.706 -5.062 1.00 88.00 81 ILE A C 1
ATOM 655 O O . ILE A 1 81 ? 11.188 3.254 -4.204 1.00 88.00 81 ILE A O 1
ATOM 659 N N . LEU A 1 82 ? 12.481 1.534 -4.844 1.00 89.06 82 LEU A N 1
ATOM 660 C CA . LEU A 1 82 ? 12.331 0.765 -3.604 1.00 89.06 82 LEU A CA 1
ATOM 661 C C . LEU A 1 82 ? 12.837 1.529 -2.375 1.00 89.06 82 LEU A C 1
ATOM 663 O O . LEU A 1 82 ? 12.178 1.528 -1.335 1.00 89.06 82 LEU A O 1
ATOM 667 N N . LYS A 1 83 ? 13.976 2.223 -2.496 1.00 92.75 83 LYS A N 1
ATOM 668 C CA . LYS A 1 83 ? 14.511 3.052 -1.410 1.00 92.75 83 LYS A CA 1
ATOM 669 C C . LYS A 1 83 ? 13.540 4.176 -1.033 1.00 92.75 83 LYS A C 1
ATOM 671 O O . LYS A 1 83 ? 13.208 4.313 0.142 1.00 92.75 83 LYS A O 1
ATOM 676 N N . LYS A 1 84 ? 13.038 4.926 -2.021 1.00 92.00 84 LYS A N 1
ATOM 677 C CA . LYS A 1 84 ? 12.076 6.016 -1.786 1.00 92.00 84 LYS A CA 1
ATOM 678 C C . LYS A 1 84 ? 10.759 5.505 -1.188 1.00 92.00 84 LYS A C 1
ATOM 680 O O . LYS A 1 84 ? 10.218 6.126 -0.280 1.00 92.00 84 LYS A O 1
ATOM 685 N N . LEU A 1 85 ? 10.268 4.346 -1.637 1.00 90.75 85 LEU A N 1
ATOM 686 C CA . LEU A 1 85 ? 9.067 3.723 -1.067 1.00 90.75 85 LEU A CA 1
ATOM 687 C C . LEU A 1 85 ? 9.263 3.342 0.407 1.00 90.75 85 LEU A C 1
ATOM 689 O O . LEU A 1 85 ? 8.369 3.566 1.223 1.00 90.75 85 LEU A O 1
ATOM 693 N N . SER A 1 86 ? 10.433 2.809 0.767 1.00 92.06 86 SER A N 1
ATOM 694 C CA . SER A 1 86 ? 10.751 2.469 2.159 1.00 92.06 86 SER A CA 1
ATOM 695 C C . SER A 1 86 ? 10.802 3.704 3.066 1.00 92.06 86 SER A C 1
ATOM 697 O O . SER A 1 86 ? 10.322 3.654 4.203 1.00 92.06 86 SER A O 1
ATOM 699 N N . GLU A 1 87 ? 11.348 4.816 2.572 1.00 94.44 87 GLU A N 1
ATOM 700 C CA . GLU A 1 87 ? 11.382 6.092 3.297 1.00 94.44 87 GLU A CA 1
ATOM 701 C C . GLU A 1 87 ? 9.962 6.616 3.557 1.00 94.44 87 GLU A C 1
ATOM 703 O O . GLU A 1 87 ? 9.619 6.952 4.697 1.00 94.44 87 GLU A O 1
ATOM 708 N N . GLU A 1 88 ? 9.094 6.571 2.546 1.00 91.31 88 GLU A N 1
ATOM 709 C CA . GLU A 1 88 ? 7.733 7.095 2.666 1.00 91.31 88 GLU A CA 1
ATOM 710 C C . GLU A 1 88 ? 6.810 6.197 3.497 1.00 91.31 88 GLU A C 1
ATOM 712 O O . GLU A 1 88 ? 5.937 6.688 4.224 1.00 91.31 88 GLU A O 1
ATOM 717 N N . GLN A 1 89 ? 7.085 4.891 3.528 1.00 90.00 89 GLN A N 1
ATOM 718 C CA . GLN A 1 89 ? 6.486 3.971 4.493 1.00 90.00 89 GLN A CA 1
ATOM 719 C C . GLN A 1 89 ? 6.881 4.329 5.934 1.00 90.00 89 GLN A C 1
ATOM 721 O O . GLN A 1 89 ? 6.018 4.389 6.815 1.00 90.00 89 GLN A O 1
ATOM 726 N N . LYS A 1 90 ? 8.169 4.595 6.193 1.00 94.00 90 LYS A N 1
ATOM 727 C CA . LYS A 1 90 ? 8.659 4.964 7.532 1.00 94.00 90 LYS A CA 1
ATOM 728 C C . LYS A 1 90 ? 8.029 6.272 8.012 1.00 94.00 90 LYS A C 1
ATOM 730 O O . LYS A 1 90 ? 7.565 6.352 9.150 1.00 94.00 90 LYS A O 1
ATOM 735 N N . LYS A 1 91 ? 7.950 7.272 7.134 1.00 91.50 91 LYS A N 1
ATOM 736 C CA . LYS A 1 91 ? 7.306 8.560 7.417 1.00 91.50 91 LYS A CA 1
ATOM 737 C C . LYS A 1 91 ? 5.817 8.397 7.717 1.00 91.50 91 LYS A C 1
ATOM 739 O O . LYS A 1 91 ? 5.343 8.899 8.734 1.00 91.50 91 LYS A O 1
ATOM 744 N N . SER A 1 92 ? 5.101 7.629 6.898 1.00 88.75 92 SER A N 1
ATOM 745 C CA . SER A 1 92 ? 3.675 7.346 7.106 1.00 88.75 92 SER A CA 1
ATOM 746 C C . SER A 1 92 ? 3.418 6.632 8.436 1.00 88.75 92 SER A C 1
ATOM 748 O O . SER A 1 92 ? 2.496 6.999 9.166 1.00 88.75 92 SER A O 1
ATOM 750 N N . LYS A 1 93 ? 4.269 5.662 8.799 1.00 91.69 93 LYS A N 1
ATOM 751 C CA . LYS A 1 93 ? 4.199 4.967 10.092 1.00 91.69 93 LYS A CA 1
ATOM 752 C C . LYS A 1 93 ? 4.384 5.929 11.265 1.00 91.69 93 LYS A C 1
ATOM 754 O O . LYS A 1 93 ? 3.619 5.860 12.222 1.00 91.69 93 LYS A O 1
ATOM 759 N N . ASN A 1 94 ? 5.355 6.838 11.183 1.00 93.06 94 ASN A N 1
ATOM 760 C CA . ASN A 1 94 ? 5.581 7.835 12.229 1.00 93.06 94 ASN A CA 1
ATOM 761 C C . ASN A 1 94 ? 4.366 8.753 12.404 1.00 93.06 94 ASN A C 1
ATOM 763 O O . ASN A 1 94 ? 3.913 8.945 13.526 1.00 93.06 94 ASN A O 1
ATOM 767 N N . VAL A 1 95 ? 3.784 9.250 11.307 1.00 91.56 95 VAL A N 1
ATOM 768 C CA . VAL A 1 95 ? 2.570 10.085 11.363 1.00 91.56 95 VAL A CA 1
ATOM 769 C C . VAL A 1 95 ? 1.401 9.329 11.998 1.00 91.56 95 VAL A C 1
ATOM 771 O O . VAL A 1 95 ? 0.675 9.896 12.812 1.00 91.56 95 VAL A O 1
ATOM 774 N N . ALA A 1 96 ? 1.213 8.053 11.654 1.00 89.75 96 ALA A N 1
ATOM 775 C CA . ALA A 1 96 ? 0.163 7.231 12.247 1.00 89.75 96 ALA A CA 1
ATOM 776 C C . ALA A 1 96 ? 0.378 7.018 13.755 1.00 89.75 96 ALA A C 1
ATOM 778 O O . ALA A 1 96 ? -0.573 7.138 14.522 1.00 89.75 96 ALA A O 1
ATOM 779 N N . MET A 1 97 ? 1.615 6.755 14.187 1.00 92.06 97 MET A N 1
ATOM 780 C CA . MET A 1 97 ? 1.933 6.604 15.610 1.00 92.06 97 MET A CA 1
ATOM 781 C C . MET A 1 97 ? 1.726 7.901 16.392 1.00 92.06 97 MET A C 1
ATOM 783 O O . MET A 1 97 ? 1.154 7.858 17.475 1.00 92.06 97 MET A O 1
ATOM 787 N N . GLU A 1 98 ? 2.138 9.047 15.848 1.00 90.31 98 GLU A N 1
ATOM 788 C CA . GLU A 1 98 ? 1.883 10.345 16.480 1.00 90.31 98 GLU A CA 1
ATOM 789 C C . GLU A 1 98 ? 0.381 10.600 16.620 1.00 90.31 98 GLU A C 1
ATOM 791 O O . GLU A 1 98 ? -0.079 10.936 17.703 1.00 90.31 98 GLU A O 1
ATOM 796 N N . LYS A 1 99 ? -0.415 10.339 15.574 1.00 88.19 99 LYS A N 1
ATOM 797 C CA . LYS A 1 99 ? -1.880 10.452 15.657 1.00 88.19 99 LYS A CA 1
ATOM 798 C C . LYS A 1 99 ? -2.491 9.520 16.703 1.00 88.19 99 LYS A C 1
ATOM 800 O O . LYS A 1 99 ? -3.439 9.918 17.368 1.00 88.19 99 LYS A O 1
ATOM 805 N N . LEU A 1 100 ? -1.964 8.304 16.852 1.00 85.00 100 LEU A N 1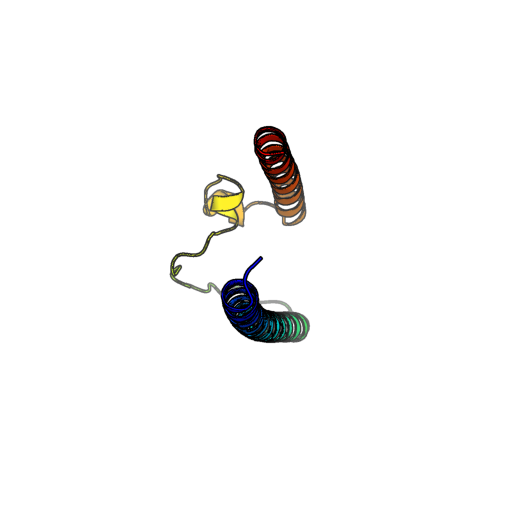
ATOM 806 C CA . LEU A 1 100 ? -2.434 7.357 17.863 1.00 85.00 100 LEU A CA 1
ATOM 807 C C . LEU A 1 100 ? -2.140 7.843 19.286 1.00 85.00 100 LEU A C 1
ATOM 809 O O . LEU A 1 100 ? -3.026 7.736 20.125 1.00 85.00 100 LEU A O 1
ATOM 813 N N . LYS A 1 101 ? -0.976 8.463 19.536 1.00 81.19 101 LYS A N 1
ATOM 814 C CA . LYS A 1 101 ? -0.640 9.060 20.845 1.00 81.19 101 LYS A CA 1
ATOM 815 C C . LYS A 1 101 ? -1.612 10.152 21.298 1.00 81.19 101 LYS A C 1
ATOM 817 O O . LYS A 1 101 ? -1.714 10.400 22.486 1.00 81.19 101 LYS A O 1
ATOM 822 N N . PHE A 1 102 ? -2.300 10.830 20.378 1.00 73.56 102 PHE A N 1
ATOM 823 C CA . PHE A 1 102 ? -3.316 11.828 20.739 1.00 73.56 102 PHE A CA 1
ATOM 824 C C . PHE A 1 102 ? -4.659 11.207 21.155 1.00 73.56 102 PHE A C 1
ATOM 826 O O . PHE A 1 102 ? -5.530 11.925 21.639 1.00 73.56 102 PHE A O 1
ATOM 833 N N . ILE A 1 103 ? -4.853 9.904 20.929 1.00 74.38 103 ILE A N 1
ATOM 834 C CA . ILE A 1 103 ? -6.119 9.190 21.162 1.00 74.38 103 ILE A CA 1
ATOM 835 C C . ILE A 1 103 ? -5.987 8.168 22.310 1.00 74.38 103 ILE A C 1
ATOM 837 O O . ILE A 1 103 ? -6.997 7.805 22.911 1.00 74.38 103 ILE A O 1
ATOM 841 N N . THR A 1 104 ? -4.768 7.710 22.616 1.00 52.72 104 THR A N 1
ATOM 842 C CA . THR A 1 104 ? -4.421 6.841 23.761 1.00 52.72 104 THR A CA 1
ATOM 843 C C . THR A 1 104 ? -3.842 7.637 24.914 1.00 52.72 104 THR A C 1
ATOM 845 O O . THR A 1 104 ? -4.272 7.398 26.060 1.00 52.72 104 THR A O 1
#